Protein 3DDT (pdb70)

Nearest PDB structures (foldseek):
  3ddt-assembly2_C-2  TM=9.977E-01  e=2.261E-08  Homo sapiens
  3ddt-ass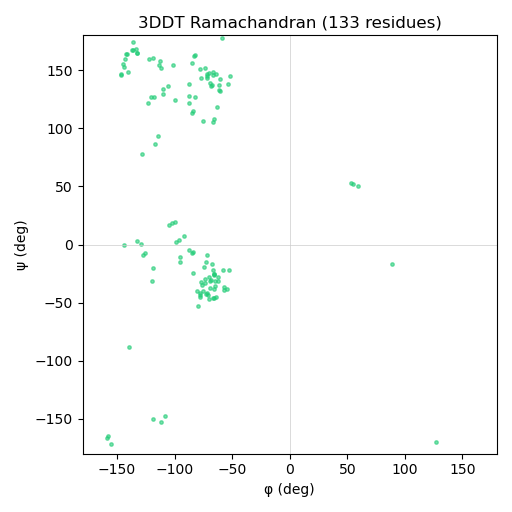embly1_B  TM=9.339E-01  e=7.713E-09  Homo sapiens
  3q1d-assembly1_A-2  TM=9.968E-01  e=1.670E-06  Homo sapiens
  2dja-assembly1_A  TM=8.197E-01  e=2.222E-03  Homo sapiens
  2yvr-assembly1_B  TM=8.752E-01  e=2.336E-02  Homo sapiens

B-factor: mean 35.01, std 11.66, range [15.59, 74.62]

Solvent-accessible surface area: 9357 Å² total; per-residue (Å²): 51,73,122,87,95,39,90,58,9,200,131,38,139,100,14,34,27,16,0,74,0,80,89,62,126,60,78,9,0,0,16,9,42,12,70,28,154,9,134,108,16,78,19,31,56,83,139,139,137,100,177,67,110,84,90,75,9,180,129,45,143,60,18,56,28,13,0,62,0,74,86,64,106,60,82,9,0,0,18,4,42,23,65,14,136,11,93,60,17,114,19,32,61,88,208,141,114,78,79,91,11,157,122,45,140,142,55,110,36,57,18,64,0,69,90,62,112,58,78,10,0,39,64,3,60,79,139,23,67,12,128,107,18,118,44,29,90,88,196

Secondary structure (DSSP, 8-state):
--TTTSPBPSSSTTSB--EEETTTTEEE-HHHHHHSTTTTS-EEE---/--S----B-SSSTTSB--EEETTTTEEE-HHHHHTSTTTTS-EEE--/--S-B-SS-TTSB--EEETTTTEEE-HHHHHTSTTTTS-EEE--

Radius of gyration: 16.72 Å; Cα contacts (8 Å, |Δi|>4): 250; chains: 3; bounding box: 46×29×51 Å

Structure (mmCIF, N/CA/C/O backbone):
data_3DDT
#
_entry.id   3DDT
#
_cell.leng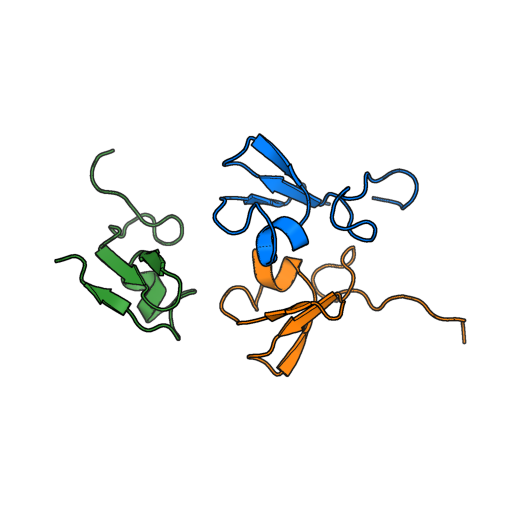th_a   76.220
_cell.length_b   76.220
_cell.length_c   146.930
_cell.angle_alpha   90.00
_cell.angle_beta   90.00
_cell.angle_gamma   120.00
#
_symmetry.space_group_name_H-M   'P 65 2 2'
#
loop_
_entity.id
_entity.type
_entity.pdbx_description
1 polymer 'E3 ubiquitin-protein ligase TRIM63'
2 non-polymer 'ZINC ION'
3 water water
#
loop_
_atom_site.group_PDB
_atom_site.id
_atom_site.type_symbol
_atom_site.label_atom_id
_atom_site.label_alt_id
_atom_site.label_comp_id
_atom_site.label_asym_id
_atom_site.label_entity_id
_atom_site.label_seq_id
_atom_site.pdbx_PDB_ins_code
_atom_site.Cartn_x
_atom_site.Cartn_y
_atom_site.Cartn_z
_atom_site.occupancy
_atom_site.B_iso_or_equiv
_atom_site.auth_seq_id
_atom_site.auth_comp_id
_atom_site.auth_asym_id
_atom_site.auth_atom_id
_atom_site.pdbx_PDB_model_num
ATOM 1 N N . GLY A 1 1 ? -30.445 53.095 19.737 1.00 27.89 -2 GLY A N 1
ATOM 2 C CA . GLY A 1 1 ? -30.788 53.593 21.064 1.00 33.19 -2 GLY A CA 1
ATOM 3 C C . GLY A 1 1 ? -32.283 53.735 21.320 1.00 31.22 -2 GLY A C 1
ATOM 4 O O . GLY A 1 1 ? -33.097 53.446 20.456 1.00 29.67 -2 GLY A O 1
ATOM 5 N N . ALA A 1 2 ? -32.637 54.194 22.520 1.00 28.35 -1 ALA A N 1
ATOM 6 C CA . ALA A 1 2 ? -34.022 54.325 22.942 1.00 34.90 -1 ALA A CA 1
ATOM 7 C C . ALA A 1 2 ? -34.849 55.267 22.093 1.00 28.92 -1 ALA A C 1
ATOM 8 O O . ALA A 1 2 ? -34.378 56.341 21.672 1.00 26.94 -1 ALA A O 1
ATOM 10 N N . MET A 1 3 ? -36.108 54.887 21.873 1.00 26.78 0 MET A N 1
ATOM 11 C CA . MET A 1 3 ? -37.087 55.825 21.331 1.00 28.12 0 MET A CA 1
ATOM 12 C C . MET A 1 3 ? -37.084 57.089 22.174 1.00 35.53 0 MET A C 1
ATOM 13 O O . MET A 1 3 ? -36.918 57.016 23.400 1.00 37.57 0 MET A O 1
ATOM 18 N N . GLY A 1 4 ? -37.293 58.237 21.530 1.00 32.77 1 GLY A N 1
ATOM 19 C CA . GLY A 1 4 ? -37.282 59.518 22.222 1.00 38.67 1 GLY A CA 1
ATOM 20 C C . GLY A 1 4 ? -35.896 60.135 22.282 1.00 39.64 1 GLY A C 1
ATOM 21 O O . GLY A 1 4 ? -35.731 61.320 22.548 1.00 42.69 1 GLY A O 1
ATOM 22 N N . SER A 1 5 ? -34.887 59.315 22.040 1.00 28.54 2 SER A N 1
ATOM 23 C CA . SER A 1 5 ? -33.512 59.811 21.955 1.00 34.78 2 SER A CA 1
ATOM 24 C C . SER A 1 5 ? -32.877 59.539 20.571 1.00 31.91 2 SER A C 1
ATOM 25 O O . SER A 1 5 ? -32.047 60.316 20.110 1.00 36.99 2 SER A O 1
ATOM 28 N N . HIS A 1 6 ? -33.282 58.448 19.922 1.00 26.94 3 HIS A N 1
ATOM 29 C CA . HIS A 1 6 ? -32.709 58.034 18.617 1.00 25.07 3 HIS A CA 1
ATOM 30 C C . HIS A 1 6 ? -33.461 58.713 17.487 1.00 24.16 3 HIS A C 1
ATOM 31 O O . HIS A 1 6 ? -34.672 58.569 17.379 1.00 25.03 3 HIS A O 1
ATOM 38 N N . PRO A 1 7 ? -32.746 59.483 16.635 1.00 24.21 4 PRO A N 1
ATOM 39 C CA . PRO A 1 7 ? -33.360 60.235 15.542 1.00 25.25 4 PRO A CA 1
ATOM 40 C C . PRO A 1 7 ? -34.058 59.290 14.545 1.00 28.04 4 PRO A C 1
ATOM 41 O O . PRO A 1 7 ? -33.483 58.268 14.213 1.00 23.76 4 PRO A O 1
ATOM 45 N N . MET A 1 8 ? -35.257 59.624 14.076 1.00 26.09 5 MET A N 1
ATOM 46 C CA . MET A 1 8 ? -35.980 58.750 13.151 1.00 27.58 5 MET A CA 1
ATOM 47 C C . MET A 1 8 ? -35.842 59.275 11.737 1.00 30.63 5 MET A C 1
ATOM 48 O O . MET A 1 8 ? -35.628 60.474 11.535 1.00 26.01 5 MET A O 1
ATOM 53 N N . CYS A 1 9 ? -35.960 58.393 10.748 1.00 25.93 6 CYS A N 1
ATOM 54 C CA . CYS A 1 9 ? -35.854 58.833 9.367 1.00 24.33 6 CYS A CA 1
ATOM 55 C C . CYS A 1 9 ? -37.045 59.727 8.991 1.00 31.38 6 CYS A C 1
ATOM 56 O O . CYS A 1 9 ? -38.171 59.429 9.326 1.00 30.14 6 CYS A O 1
ATOM 59 N N . LYS A 1 10 ? -36.774 60.811 8.280 1.00 28.93 7 LYS A N 1
ATOM 60 C CA . LYS A 1 10 ? -37.827 61.711 7.794 1.00 35.08 7 LYS A CA 1
ATOM 61 C C . LYS A 1 10 ? -38.735 61.005 6.786 1.00 39.36 7 LYS A C 1
ATOM 62 O O . LYS A 1 10 ? -39.943 61.245 6.742 1.00 35.34 7 LYS A O 1
ATOM 68 N N . GLU A 1 11 ? -38.141 60.134 5.975 1.00 35.64 8 GLU A N 1
ATOM 69 C CA . GLU A 1 11 ? -38.884 59.385 4.974 1.00 34.79 8 GLU A CA 1
ATOM 70 C C . GLU A 1 11 ? -39.587 58.177 5.589 1.00 40.18 8 GLU A C 1
ATOM 71 O O . GLU A 1 11 ? -40.720 57.866 5.216 1.00 42.10 8 GLU A O 1
ATOM 77 N N . HIS A 1 12 ? -38.913 57.492 6.519 1.00 30.90 9 HIS A N 1
ATOM 78 C CA . HIS A 1 12 ? -39.481 56.316 7.175 1.00 32.44 9 HIS A CA 1
ATOM 79 C C . HIS A 1 12 ? -39.620 56.594 8.658 1.00 32.81 9 HIS A C 1
ATOM 80 O O . HIS A 1 12 ? -38.726 56.278 9.453 1.00 27.88 9 HIS A O 1
ATOM 87 N N . GLU A 1 13 ? -40.751 57.193 9.020 1.00 31.93 10 GLU A N 1
ATOM 88 C CA . GLU A 1 13 ? -40.965 57.691 10.373 1.00 31.89 10 GLU A CA 1
ATOM 89 C C . GLU A 1 13 ? -40.834 56.633 11.448 1.00 31.09 10 GLU A C 1
ATOM 90 O O . GLU A 1 13 ? -40.612 56.966 12.612 1.00 31.82 10 GLU A O 1
ATOM 96 N N . ASP A 1 14 ? -40.989 55.358 11.082 1.00 32.30 11 ASP A N 1
ATOM 97 C CA . ASP A 1 14 ? -40.886 54.293 12.078 1.00 28.32 11 ASP A CA 1
ATOM 98 C C . ASP A 1 14 ? -39.501 53.652 12.124 1.00 30.24 11 ASP A C 1
ATOM 99 O O . ASP A 1 14 ? -39.309 52.668 12.832 1.00 29.88 11 ASP A O 1
ATOM 104 N N . GLU A 1 15 ? -38.563 54.172 11.338 1.00 26.48 12 GLU A N 1
ATOM 105 C CA . GLU A 1 15 ? -37.223 53.601 11.272 1.00 29.24 12 GLU A CA 1
ATOM 106 C C . GLU A 1 15 ? -36.235 54.536 11.919 1.00 23.24 12 GLU A C 1
ATOM 107 O O . GLU A 1 15 ? -36.199 55.715 11.603 1.00 23.59 12 GLU A O 1
ATOM 113 N N . LYS A 1 16 ? -35.435 53.990 12.823 1.00 23.18 13 LYS A N 1
ATOM 114 C CA . LYS A 1 16 ? -34.337 54.739 13.411 1.00 22.80 13 LYS A CA 1
ATOM 115 C C . LYS A 1 16 ? -33.310 55.018 12.316 1.00 26.35 13 LYS A C 1
ATOM 116 O O . LYS A 1 16 ? -33.136 54.211 11.410 1.00 23.49 13 LYS A O 1
ATOM 122 N N . ILE A 1 17 ? -32.648 56.171 12.387 1.00 23.85 14 ILE A N 1
ATOM 123 C CA . ILE A 1 17 ? -31.476 56.411 11.563 1.00 21.17 14 ILE A CA 1
ATOM 124 C C . ILE A 1 17 ? -30.399 55.443 12.026 1.00 22.35 14 ILE A C 1
ATOM 125 O O . ILE A 1 17 ? -29.810 55.625 13.107 1.00 22.76 14 ILE A O 1
ATOM 130 N N . ASN A 1 18 ? -30.098 54.422 11.223 1.00 16.48 15 ASN A N 1
ATOM 131 C CA . ASN A 1 18 ? -29.245 53.332 11.699 1.00 18.73 15 ASN A CA 1
ATOM 132 C C . ASN A 1 18 ? -28.071 52.973 10.810 1.00 19.64 15 ASN A C 1
ATOM 133 O O . ASN A 1 18 ? -27.309 52.049 11.126 1.00 19.55 15 ASN A O 1
ATOM 138 N N . ILE A 1 19 ? -27.918 53.676 9.694 1.00 20.50 16 ILE A N 1
ATOM 139 C CA . ILE A 1 19 ? -26.750 53.439 8.857 1.00 17.40 16 ILE A CA 1
ATOM 140 C C . ILE A 1 19 ? -26.115 54.759 8.435 1.00 19.28 16 ILE A C 1
ATOM 141 O O . ILE A 1 19 ? -26.695 55.812 8.607 1.00 17.42 16 ILE A O 1
ATOM 146 N N . TYR A 1 20 ? -24.923 54.663 7.878 1.00 17.88 17 TYR A N 1
ATOM 147 C CA . TYR A 1 20 ? -24.233 55.832 7.348 1.00 18.62 17 TYR A CA 1
ATOM 148 C C . TYR A 1 20 ? -24.062 55.594 5.854 1.00 20.56 17 TYR A C 1
ATOM 149 O O . TYR A 1 20 ? -23.575 54.532 5.447 1.00 20.51 17 TYR A O 1
ATOM 158 N N . CYS A 1 21 ? -24.495 56.549 5.030 1.00 17.72 18 CYS A N 1
ATOM 159 C CA . CYS A 1 21 ? -24.175 56.448 3.611 1.00 16.97 18 CYS A CA 1
ATOM 160 C C . CYS A 1 21 ? -22.786 57.044 3.365 1.00 19.08 18 CYS A C 1
ATOM 161 O O . CYS A 1 21 ? -22.602 58.253 3.490 1.00 21.13 18 CYS A O 1
ATOM 164 N N . LEU A 1 22 ? -21.833 56.204 2.990 1.00 20.19 19 LEU A N 1
ATOM 165 C CA . LEU A 1 22 ? -20.465 56.644 2.718 1.00 23.48 19 LEU A CA 1
ATOM 166 C C . LEU A 1 22 ? -20.376 57.409 1.397 1.00 28.51 19 LEU A C 1
ATOM 167 O O . LEU A 1 22 ? -19.524 58.288 1.215 1.00 27.16 19 LEU A O 1
ATOM 172 N N . THR A 1 23 ? -21.258 57.064 0.478 1.00 27.54 20 THR A N 1
ATOM 173 C CA . THR A 1 23 ? -21.286 57.692 -0.850 1.00 24.11 20 THR A CA 1
ATOM 174 C C . THR A 1 23 ? -21.779 59.129 -0.728 1.00 30.03 20 THR A C 1
ATOM 175 O O . THR A 1 23 ? -21.216 60.050 -1.334 1.00 26.94 20 THR A O 1
ATOM 179 N N . CYS A 1 24 ? -22.825 59.321 0.063 1.00 24.09 21 CYS A N 1
ATOM 180 C CA . CYS A 1 24 ? -23.427 60.643 0.224 1.00 22.31 21 CYS A CA 1
ATOM 181 C C . CYS A 1 24 ? -22.908 61.397 1.432 1.00 28.27 21 CYS A C 1
ATOM 182 O O . CYS A 1 24 ? -23.133 62.610 1.537 1.00 27.06 21 CYS A O 1
ATOM 185 N N . GLU A 1 25 ? -22.237 60.682 2.330 1.00 21.70 22 GLU A N 1
ATOM 186 C CA . GLU A 1 25 ? -21.749 61.240 3.591 1.00 26.50 22 GLU A CA 1
ATOM 187 C C . GLU A 1 25 ? -22.897 61.797 4.420 1.00 24.88 22 GLU A C 1
ATOM 188 O O . GLU A 1 25 ? -22.856 62.936 4.926 1.00 21.69 22 GLU A O 1
ATOM 194 N N . VAL A 1 26 ? -23.932 60.982 4.585 1.00 21.68 23 VAL A N 1
ATOM 195 C CA . VAL A 1 26 ? -25.022 61.361 5.475 1.00 15.59 23 VAL A CA 1
ATOM 196 C C . VAL A 1 26 ? -25.469 60.137 6.240 1.00 19.85 23 VAL A C 1
ATOM 197 O O . VAL A 1 26 ? -25.405 59.024 5.733 1.00 18.14 23 VAL A O 1
ATOM 201 N N . PRO A 1 27 ? -25.927 60.343 7.474 1.00 19.79 24 PRO A N 1
ATOM 202 C CA . PRO A 1 27 ? -26.552 59.200 8.135 1.00 18.12 24 PRO A CA 1
ATOM 203 C C . PRO A 1 27 ? -27.948 59.064 7.552 1.00 20.98 24 PRO A C 1
ATOM 204 O O . PRO A 1 27 ? -28.549 60.067 7.096 1.00 18.25 24 PRO A O 1
ATOM 208 N N . THR A 1 28 ? -28.466 57.834 7.526 1.00 19.48 25 THR A N 1
ATOM 209 C CA . THR A 1 28 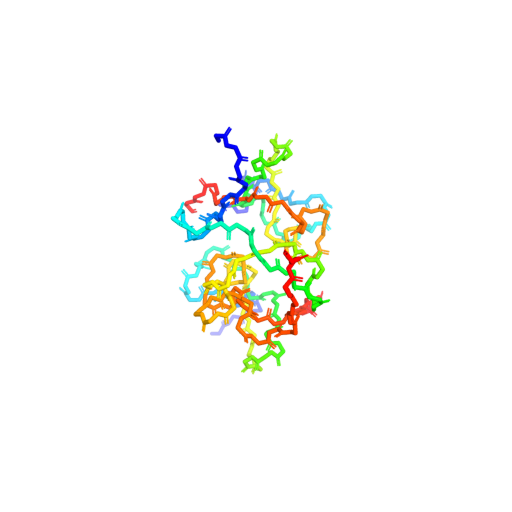? -29.749 57.610 6.885 1.00 17.87 25 THR A CA 1
ATOM 210 C C . THR A 1 28 ? -30.321 56.320 7.459 1.00 17.51 25 THR A C 1
ATOM 211 O O . THR A 1 28 ? -29.858 55.864 8.510 1.00 19.50 25 THR A O 1
ATOM 215 N N . CYS A 1 29 ? -31.357 55.768 6.842 1.00 17.81 26 CYS A N 1
ATOM 216 C CA . CYS A 1 29 ? -31.923 54.547 7.401 1.00 20.08 26 CYS A CA 1
ATOM 217 C C . CYS A 1 29 ? -31.857 53.350 6.438 1.00 20.52 26 CYS A C 1
ATOM 218 O O . CYS A 1 29 ? -31.696 53.502 5.221 1.00 18.61 26 CYS A O 1
ATOM 221 N N . SER A 1 30 ? -31.976 52.155 6.988 1.00 16.27 27 SER A N 1
ATOM 222 C CA . SER A 1 30 ? -31.793 50.953 6.191 1.00 18.86 27 SER A CA 1
ATOM 223 C C . SER A 1 30 ? -32.878 50.802 5.141 1.00 21.23 27 SER A C 1
ATOM 224 O O . SER A 1 30 ? -32.640 50.195 4.096 1.00 20.99 27 SER A O 1
ATOM 227 N N . MET A 1 31 ? -34.055 51.387 5.373 1.00 21.40 28 MET A N 1
ATOM 228 C CA . MET A 1 31 ? -35.117 51.322 4.367 1.00 24.87 28 MET A CA 1
ATOM 229 C C . MET A 1 31 ? -34.827 52.240 3.178 1.00 22.76 28 MET A C 1
ATOM 230 O O . MET A 1 31 ? -35.198 51.934 2.050 1.00 29.08 28 MET A O 1
ATOM 235 N N . CYS A 1 32 ? -34.172 53.367 3.447 1.00 25.84 29 CYS A N 1
ATOM 236 C CA . CYS A 1 32 ? -33.660 54.237 2.384 1.00 25.10 29 CYS A CA 1
ATOM 237 C C . CYS A 1 32 ? -32.611 53.530 1.526 1.00 23.64 29 CYS A C 1
ATOM 238 O O . CYS A 1 32 ? -32.508 53.801 0.329 1.00 25.08 29 CYS A O 1
ATOM 241 N N . LYS A 1 33 ? -31.853 52.618 2.123 1.00 20.67 30 LYS A N 1
ATOM 242 C CA . LYS A 1 33 ? -30.908 51.819 1.360 1.00 21.35 30 LYS A CA 1
ATOM 243 C C . LYS A 1 33 ? -31.593 50.688 0.591 1.00 27.88 30 LYS A C 1
ATOM 244 O O . LYS A 1 33 ? -31.265 50.413 -0.562 1.00 23.11 30 LYS A O 1
ATOM 250 N N . VAL A 1 34 ? -32.543 50.018 1.221 1.00 24.13 31 VAL A N 1
ATOM 251 C CA . VAL A 1 34 ? -33.190 48.906 0.527 1.00 25.32 31 VAL A CA 1
ATOM 252 C C . VAL A 1 34 ? -34.127 49.386 -0.576 1.00 24.57 31 VAL A C 1
ATOM 253 O O . VAL A 1 34 ? -34.128 48.829 -1.675 1.00 33.61 31 VAL A O 1
ATOM 257 N N . PHE A 1 35 ? -34.903 50.427 -0.319 1.00 24.74 32 PHE A N 1
ATOM 258 C CA . PHE A 1 35 ? -36.002 50.798 -1.202 1.00 28.61 32 PHE A CA 1
ATOM 259 C C . PHE A 1 35 ? -35.964 52.242 -1.672 1.00 33.01 32 PHE A C 1
ATOM 260 O O . PHE A 1 35 ? -36.798 52.648 -2.479 1.00 34.47 32 PHE A O 1
ATOM 268 N N . GLY A 1 36 ? -35.058 53.039 -1.130 1.00 26.83 33 GLY A N 1
ATOM 269 C CA . GLY A 1 36 ? -35.175 54.476 -1.286 1.00 26.28 33 GLY A CA 1
ATOM 270 C C . GLY A 1 36 ? -33.981 55.063 -2.021 1.00 26.07 33 GLY A C 1
ATOM 271 O O . GLY A 1 36 ? -33.340 54.382 -2.831 1.00 26.20 33 GLY A O 1
ATOM 272 N N . ILE A 1 37 ? -33.660 56.311 -1.704 1.00 30.12 34 ILE A N 1
ATOM 273 C CA . ILE A 1 37 ? -32.729 57.093 -2.518 1.00 24.72 34 ILE A CA 1
ATOM 274 C C . ILE A 1 37 ? -31.292 56.653 -2.374 1.00 28.29 34 ILE A C 1
ATOM 275 O O . ILE A 1 37 ? -30.452 57.028 -3.191 1.00 28.90 34 ILE A O 1
ATOM 280 N N . HIS A 1 38 ? -30.979 55.863 -1.345 1.00 20.48 35 HIS A N 1
ATOM 281 C CA . HIS A 1 38 ? -29.608 55.380 -1.214 1.00 19.97 35 HIS A CA 1
ATOM 282 C C . HIS A 1 38 ? -29.410 53.958 -1.725 1.00 17.94 35 HIS A C 1
ATOM 283 O O . HIS A 1 38 ? -28.415 53.323 -1.372 1.00 18.95 35 HIS A O 1
ATOM 290 N N . LYS A 1 39 ? -30.327 53.483 -2.565 1.00 21.47 36 LYS A N 1
ATOM 291 C CA . LYS A 1 39 ? -30.265 52.082 -3.029 1.00 21.59 36 LYS A CA 1
ATOM 292 C C . LYS A 1 39 ? -28.946 51.719 -3.713 1.00 26.22 36 LYS A C 1
ATOM 293 O O . LYS A 1 39 ? -28.437 50.615 -3.534 1.00 26.94 36 LYS A O 1
ATOM 299 N N . ALA A 1 40 ? -28.374 52.661 -4.461 1.00 26.26 37 ALA A N 1
ATOM 300 C CA . ALA A 1 40 ? -27.126 52.421 -5.193 1.00 26.07 37 ALA A CA 1
ATOM 301 C C . ALA A 1 40 ? -25.874 52.698 -4.372 1.00 27.46 37 ALA A C 1
ATOM 302 O O . ALA A 1 40 ? -24.747 52.465 -4.841 1.00 24.34 37 ALA A O 1
ATOM 304 N N . CYS A 1 41 ? -26.051 53.201 -3.143 1.00 23.30 38 CYS A N 1
ATOM 305 C CA . CYS A 1 41 ? -24.919 53.683 -2.345 1.00 21.47 38 CYS A CA 1
ATOM 306 C C . CYS A 1 41 ? -24.154 52.650 -1.520 1.00 22.45 38 CYS A C 1
ATOM 307 O O . CYS A 1 41 ? -24.678 51.589 -1.171 1.00 24.87 38 CYS A O 1
ATOM 310 N N . GLU A 1 42 ? -22.902 52.974 -1.215 1.00 23.12 39 GLU A N 1
ATOM 311 C CA . GLU A 1 42 ? -22.135 52.203 -0.269 1.00 27.75 39 GLU A CA 1
ATOM 312 C C . G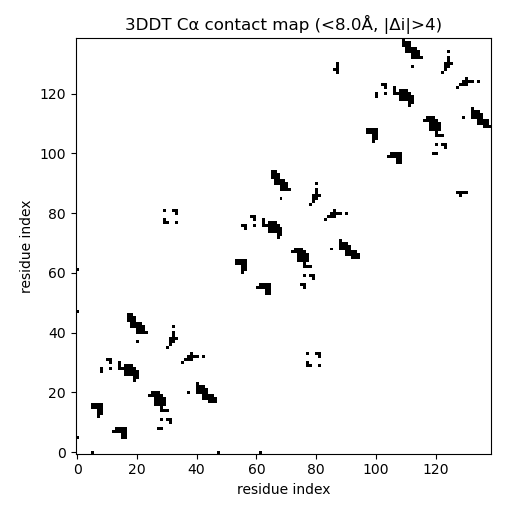LU A 1 42 ? -22.531 52.698 1.121 1.00 29.14 39 GLU A C 1
ATOM 313 O O . GLU A 1 42 ? -22.507 53.909 1.389 1.00 24.98 39 GLU A O 1
ATOM 319 N N . VAL A 1 43 ? -22.926 51.783 2.000 1.00 25.05 40 VAL A N 1
ATOM 320 C CA . VAL A 1 43 ? -23.384 52.195 3.338 1.00 21.09 40 VAL A CA 1
ATOM 321 C C . VAL A 1 43 ? -22.715 51.313 4.391 1.00 26.35 40 VAL A C 1
ATOM 322 O O . VAL A 1 43 ? -22.154 50.259 4.066 1.00 28.78 40 VAL A O 1
ATOM 326 N N . ALA A 1 44 ? -22.774 51.744 5.646 1.00 23.66 41 ALA A N 1
ATOM 327 C CA . ALA A 1 44 ? -22.198 50.999 6.752 1.00 24.36 41 ALA A CA 1
ATOM 328 C C . ALA A 1 44 ? -23.119 51.178 7.946 1.00 25.07 41 ALA A C 1
ATOM 329 O O . ALA A 1 44 ? -23.821 52.178 8.044 1.00 23.27 41 ALA A O 1
ATOM 331 N N . PRO A 1 45 ? -23.142 50.202 8.867 1.00 27.96 42 PRO A N 1
ATOM 332 C CA . PRO A 1 45 ? -23.945 50.358 10.094 1.00 24.83 42 PRO A CA 1
ATOM 333 C C . PRO A 1 45 ? -23.367 51.473 10.958 1.00 26.32 42 PRO A C 1
ATOM 334 O O . PRO A 1 45 ? -22.155 51.676 10.925 1.00 27.29 42 PRO A O 1
ATOM 338 N N . LEU A 1 46 ? -24.198 52.186 11.716 1.00 24.53 43 LEU A N 1
ATOM 339 C CA . LEU A 1 46 ? -23.682 53.183 12.665 1.00 25.24 43 LEU A CA 1
ATOM 340 C C . LEU A 1 46 ? -23.114 52.439 13.857 1.00 37.08 43 LEU A C 1
ATOM 341 O O . LEU A 1 46 ? -22.092 52.832 14.437 1.00 37.40 43 LEU A O 1
ATOM 346 N N . GLN A 1 47 ? -23.852 51.392 14.219 1.00 38.41 44 GLN A N 1
ATOM 347 C CA . GLN A 1 47 ? -23.469 50.342 15.170 1.00 49.88 44 GLN A CA 1
ATOM 348 C C . GLN A 1 47 ? -24.533 50.197 16.247 1.00 50.64 44 GLN A C 1
ATOM 349 O O . GLN A 1 47 ? -25.629 50.739 16.118 1.00 52.37 44 GLN A O 1
ATOM 355 N N . SER A 1 48 ? -24.222 49.425 17.283 1.00 59.29 45 SER A N 1
ATOM 356 C CA . SER A 1 48 ? -25.006 49.454 18.510 1.00 52.42 45 SER A CA 1
ATOM 357 C C . SER A 1 48 ? -26.496 49.197 18.266 1.00 57.74 45 SER A C 1
ATOM 358 O O . SER A 1 48 ? -27.369 49.820 18.883 1.00 55.21 45 SER A O 1
ATOM 361 N N . GLY B 1 1 ? -50.077 38.141 29.090 1.00 54.49 -2 GLY B N 1
ATOM 362 C CA . GLY B 1 1 ? -50.421 38.691 27.791 1.00 50.99 -2 GLY B CA 1
ATOM 363 C C . GLY B 1 1 ? -50.288 40.204 27.772 1.00 53.44 -2 GLY B C 1
ATOM 364 O O . GLY B 1 1 ? -50.397 40.863 28.811 1.00 44.45 -2 GLY B O 1
ATOM 365 N N . ALA B 1 2 ? -50.038 40.762 26.591 1.00 48.12 -1 ALA B N 1
ATOM 366 C CA . ALA B 1 2 ? -49.983 42.207 26.467 1.00 41.35 -1 ALA B CA 1
ATOM 367 C C . ALA B 1 2 ? -50.609 42.667 25.170 1.00 42.80 -1 ALA B C 1
ATOM 368 O O . ALA B 1 2 ? -50.835 41.867 24.259 1.00 41.40 -1 ALA B O 1
ATOM 370 N N . MET B 1 3 ? -50.909 43.958 25.102 1.00 32.71 0 MET B N 1
ATOM 371 C CA . MET B 1 3 ? -51.339 44.582 23.858 1.00 36.90 0 MET B CA 1
ATOM 372 C C . MET B 1 3 ? -50.236 44.398 22.803 1.00 33.90 0 MET B C 1
ATOM 373 O O . MET B 1 3 ? -49.173 43.839 23.102 1.00 34.44 0 MET B O 1
ATOM 378 N N . GLY B 1 4 ? -50.479 44.873 21.588 1.00 33.57 1 GLY B N 1
ATOM 379 C CA . GLY B 1 4 ? -49.535 44.675 20.501 1.00 38.80 1 GLY B CA 1
ATOM 380 C C . GLY B 1 4 ? -48.177 45.344 20.675 1.00 44.28 1 GLY B C 1
ATOM 381 O O . GLY B 1 4 ? -48.063 46.415 21.294 1.00 38.11 1 GLY B O 1
ATOM 382 N N . SER B 1 5 ? -47.147 44.683 20.145 1.00 35.03 2 SER B N 1
ATOM 383 C CA . SER B 1 5 ? -45.854 45.298 19.927 1.00 32.59 2 SER B CA 1
ATOM 384 C C . SER B 1 5 ? -45.386 44.858 18.533 1.00 38.26 2 SER B C 1
ATOM 385 O O . SER B 1 5 ? -46.057 44.058 17.862 1.00 35.80 2 SER B O 1
ATOM 388 N N . HIS B 1 6 ? -44.270 45.400 18.074 1.00 30.54 3 HIS B N 1
ATOM 389 C CA . HIS B 1 6 ? -43.808 45.077 16.735 1.00 25.90 3 HIS B CA 1
ATOM 390 C C . HIS B 1 6 ? -42.738 44.024 16.876 1.00 24.04 3 HIS B C 1
ATOM 391 O O . HIS B 1 6 ? -41.764 44.231 17.590 1.00 25.48 3 HIS B O 1
ATOM 398 N N . PRO B 1 7 ? -42.903 42.874 16.204 1.00 24.23 4 PRO B N 1
ATOM 399 C CA . PRO B 1 7 ? -41.862 41.839 16.202 1.00 20.89 4 PRO B CA 1
ATOM 400 C C . PRO B 1 7 ? -40.483 42.377 15.767 1.00 24.89 4 PRO B C 1
ATOM 401 O O . PRO B 1 7 ? -40.394 43.152 14.836 1.00 23.89 4 PRO B O 1
ATOM 405 N N . MET B 1 8 ? -39.428 41.950 16.453 1.00 21.20 5 MET B N 1
ATOM 406 C CA . MET B 1 8 ? -38.079 42.415 16.185 1.00 26.01 5 MET B CA 1
ATOM 407 C C . MET B 1 8 ? -37.238 41.277 15.655 1.00 29.92 5 MET B C 1
ATOM 408 O O . MET B 1 8 ? -37.516 40.096 15.928 1.00 26.78 5 MET B O 1
ATOM 413 N N . CYS B 1 9 ? -36.197 41.622 14.892 1.00 24.97 6 CYS B N 1
ATOM 414 C CA . CYS B 1 9 ? -35.328 40.620 14.301 1.00 23.89 6 CYS B CA 1
ATOM 415 C C . CYS B 1 9 ? -34.500 39.876 15.371 1.00 31.19 6 CYS B C 1
ATOM 416 O O . CYS B 1 9 ? -33.967 40.481 16.308 1.00 31.97 6 CYS B O 1
ATOM 419 N N . LYS B 1 10 ? -34.400 38.561 15.234 1.00 34.13 7 LYS B N 1
ATOM 420 C CA . LYS B 1 10 ? -33.564 37.802 16.154 1.00 38.33 7 LYS B CA 1
ATOM 421 C C . LYS B 1 10 ? -32.105 38.215 15.999 1.00 43.45 7 LYS B C 1
ATOM 422 O O . LYS B 1 10 ? -31.414 38.437 16.999 1.00 42.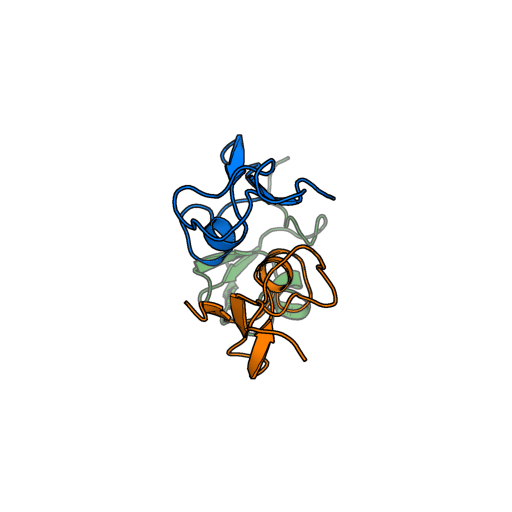80 7 LYS B O 1
ATOM 428 N N . GLU B 1 11 ? -31.648 38.337 14.748 1.00 36.30 8 GLU B N 1
ATOM 429 C CA . GLU B 1 11 ? -30.255 38.721 14.475 1.00 36.90 8 GLU B CA 1
ATOM 430 C C . GLU B 1 11 ? -29.998 40.178 14.797 1.00 37.71 8 GLU B C 1
ATOM 431 O O . GLU B 1 11 ? -28.962 40.524 15.355 1.00 42.03 8 GLU B O 1
ATOM 437 N N . HIS B 1 12 ? -30.935 41.046 14.438 1.00 30.07 9 HIS B N 1
ATOM 438 C CA . HIS B 1 12 ? -30.757 42.462 14.690 1.00 29.70 9 HIS B CA 1
ATOM 439 C C . HIS B 1 12 ? -31.783 42.940 15.686 1.00 29.48 9 HIS B C 1
ATOM 440 O O . HIS B 1 12 ? -32.864 43.347 15.292 1.00 27.75 9 HIS B O 1
ATOM 447 N N . GLU B 1 13 ? -31.426 42.948 16.966 1.00 36.20 10 GLU B N 1
ATOM 448 C CA . GLU B 1 13 ? -32.422 43.147 18.025 1.00 37.11 10 GLU B CA 1
ATOM 449 C C . GLU B 1 13 ? -33.073 44.512 18.045 1.00 38.09 10 GLU B C 1
ATOM 450 O O . GLU B 1 13 ? -34.190 44.662 18.550 1.00 36.08 10 GLU B O 1
ATOM 456 N N . ASP B 1 14 ? -32.394 45.520 17.517 1.00 31.31 11 ASP B N 1
ATOM 457 C CA . ASP B 1 14 ? -32.988 46.836 17.539 1.00 32.46 11 ASP B CA 1
ATOM 458 C C . ASP B 1 14 ? -33.776 47.097 16.276 1.00 28.60 11 ASP B C 1
ATOM 459 O O . ASP B 1 14 ? -34.235 48.211 16.076 1.00 30.02 11 ASP B O 1
ATOM 464 N N . GLU B 1 15 ? -33.943 46.080 15.431 1.00 27.57 12 GLU B N 1
ATOM 465 C CA . GLU B 1 15 ? -34.659 46.280 14.171 1.00 26.36 12 GLU B CA 1
ATOM 466 C C . GLU B 1 15 ? -36.004 45.604 14.133 1.00 21.32 12 GLU B C 1
ATOM 467 O O . GLU B 1 15 ? -36.116 44.430 14.468 1.00 23.52 12 GLU B O 1
ATOM 473 N N . LYS B 1 16 ? -36.997 46.346 13.664 1.00 22.12 13 LYS B N 1
ATOM 474 C CA . LYS B 1 16 ? -38.341 45.808 13.488 1.00 24.24 13 LYS B CA 1
ATOM 475 C C . LYS B 1 16 ? -38.344 44.847 12.301 1.00 26.24 13 LYS B C 1
ATOM 476 O O . LYS B 1 16 ? -37.66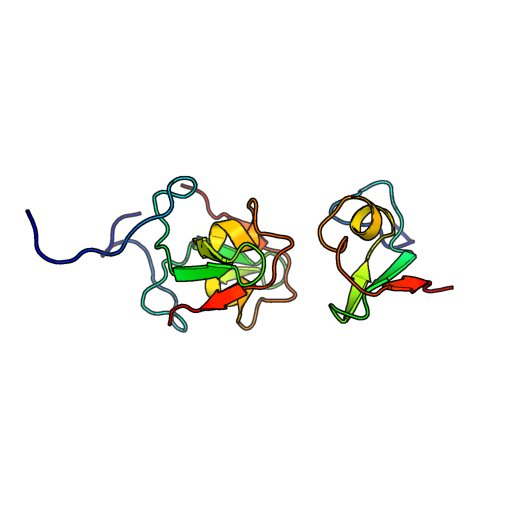1 45.081 11.300 1.00 21.16 13 LYS B O 1
ATOM 482 N N . ILE B 1 17 ? -39.114 43.777 12.414 1.00 21.16 14 ILE B N 1
ATOM 483 C CA . ILE B 1 17 ? -39.430 42.973 11.236 1.00 22.26 14 ILE B CA 1
ATOM 484 C C . ILE B 1 17 ? -40.283 43.822 10.310 1.00 22.46 14 ILE B C 1
ATOM 485 O O . ILE B 1 17 ? -41.455 44.074 10.581 1.00 23.41 14 ILE B O 1
ATOM 490 N N . ASN B 1 18 ? -39.701 44.315 9.219 1.00 18.92 15 ASN B N 1
ATOM 491 C CA . ASN B 1 18 ? -40.395 45.329 8.418 1.00 20.11 15 ASN B CA 1
ATOM 492 C C . ASN B 1 18 ? -40.386 45.049 6.924 1.00 21.20 15 ASN B C 1
ATOM 493 O O . ASN B 1 18 ? -40.863 45.864 6.130 1.00 23.37 15 ASN B O 1
ATOM 498 N N . ILE B 1 19 ? -39.827 43.912 6.542 1.00 21.63 16 ILE B N 1
ATOM 499 C CA . ILE B 1 19 ? -39.846 43.541 5.138 1.00 21.80 16 ILE B CA 1
ATOM 500 C C . ILE B 1 19 ? -40.212 42.066 4.977 1.00 25.02 16 ILE B C 1
ATOM 501 O O . ILE B 1 19 ? -40.206 41.301 5.933 1.00 20.89 16 ILE B O 1
ATOM 506 N N . TYR B 1 20 ? -40.518 41.687 3.747 1.00 25.51 17 TYR B N 1
ATOM 507 C CA . TYR B 1 20 ? -40.834 40.290 3.443 1.00 26.78 17 TYR B CA 1
ATOM 508 C C . TYR B 1 20 ? -39.871 39.828 2.372 1.00 28.99 17 TYR B C 1
ATOM 509 O O . TYR B 1 20 ? -39.795 40.476 1.329 1.00 29.05 17 TYR B O 1
ATOM 518 N N . CYS B 1 21 ? -39.087 38.780 2.640 1.00 31.97 18 CYS B N 1
ATOM 519 C CA . CYS B 1 21 ? -38.222 38.203 1.617 1.00 36.91 18 CYS B CA 1
ATOM 520 C C . CYS B 1 21 ? -39.106 37.388 0.659 1.00 39.65 18 CYS B C 1
ATOM 521 O O . CYS B 1 21 ? -39.599 36.330 1.033 1.00 32.07 18 CYS B O 1
ATOM 524 N N . LEU B 1 22 ? -39.334 37.901 -0.548 1.00 39.76 19 LEU B N 1
ATOM 525 C CA . LEU B 1 22 ? -40.133 37.188 -1.549 1.00 40.56 19 LEU B CA 1
ATOM 526 C C . LEU B 1 22 ? -39.421 35.934 -2.010 1.00 45.25 19 LEU B C 1
ATOM 527 O O . LEU B 1 22 ? -40.033 34.983 -2.512 1.00 49.25 19 LEU B O 1
ATOM 532 N N . THR B 1 23 ? -38.114 35.930 -1.826 1.00 44.59 20 THR B N 1
ATOM 533 C CA . THR B 1 23 ? -37.288 34.825 -2.257 1.00 45.79 20 THR B CA 1
ATOM 534 C C . THR B 1 23 ? -37.343 33.665 -1.274 1.00 47.24 20 THR B C 1
ATOM 535 O O . THR B 1 23 ? -37.604 32.531 -1.666 1.00 49.38 20 THR B O 1
ATOM 539 N N . CYS B 1 24 ? -37.085 33.945 -0.001 1.00 42.32 21 CYS B N 1
ATOM 540 C CA . CYS B 1 24 ? -37.128 32.914 1.047 1.00 40.32 21 CYS B CA 1
ATOM 541 C C . CYS B 1 24 ? -38.553 32.708 1.576 1.00 39.04 21 CYS B C 1
ATOM 542 O O . CYS B 1 24 ? -38.811 31.786 2.347 1.00 45.04 21 CYS B O 1
ATOM 545 N N . GLU B 1 25 ? -39.473 33.561 1.132 1.00 38.28 22 GLU B N 1
ATOM 546 C CA . GLU B 1 25 ? -40.851 33.567 1.605 1.00 43.27 22 GLU B CA 1
ATOM 547 C C . GLU B 1 25 ? -40.949 33.647 3.132 1.00 40.16 22 GLU B C 1
ATOM 548 O O . GLU B 1 25 ? -41.611 32.828 3.768 1.00 40.91 22 GLU B O 1
ATOM 554 N N . VAL B 1 26 ? -40.285 34.633 3.728 1.00 34.20 23 VAL B N 1
ATOM 555 C CA . VAL B 1 26 ? -40.330 34.786 5.179 1.00 30.99 23 VAL B CA 1
ATOM 556 C C . VAL B 1 26 ? -40.257 36.272 5.524 1.00 34.72 23 VAL B C 1
ATOM 557 O O . VAL B 1 26 ? -39.618 37.031 4.801 1.00 31.52 23 VAL B O 1
ATOM 561 N N . PRO B 1 27 ? -40.931 36.689 6.603 1.00 31.56 24 PRO B N 1
ATOM 562 C CA . PRO B 1 27 ? -40.757 38.083 7.035 1.00 27.00 24 PRO B CA 1
ATOM 563 C C . PRO B 1 27 ? -39.369 38.222 7.627 1.00 23.07 24 PRO B C 1
ATOM 564 O O . PRO B 1 27 ? -38.865 37.270 8.234 1.00 27.58 24 PRO B O 1
ATOM 568 N N . THR B 1 28 ? -38.745 39.392 7.469 1.00 25.22 25 THR B N 1
ATOM 569 C CA . THR B 1 28 ? -37.405 39.591 7.997 1.00 20.02 25 THR B CA 1
ATOM 570 C C . THR B 1 28 ? -37.179 41.110 8.236 1.00 18.10 25 THR B C 1
ATOM 571 O O . THR B 1 28 ? -38.143 41.894 8.181 1.00 21.19 25 THR B O 1
ATOM 575 N N . CYS B 1 29 ? -35.958 41.517 8.550 1.00 20.91 26 CYS B N 1
ATOM 576 C CA . CYS B 1 29 ? -35.734 42.948 8.777 1.00 23.69 26 CYS B CA 1
ATOM 577 C C . CYS B 1 29 ? -34.845 43.562 7.701 1.00 23.26 26 CYS B C 1
ATOM 578 O O . CYS B 1 29 ? -34.078 42.864 7.050 1.00 22.58 26 CYS B O 1
ATOM 581 N N . SER B 1 30 ? -34.933 44.879 7.533 1.00 19.63 27 SER B N 1
ATOM 582 C CA . SER B 1 30 ? -34.187 45.549 6.473 1.00 22.23 27 SER B CA 1
ATOM 583 C C . SER B 1 30 ? -32.677 45.409 6.625 1.00 22.91 27 SER B C 1
ATOM 584 O O . SER B 1 30 ? -31.969 45.426 5.625 1.00 26.31 27 SER B O 1
ATOM 587 N N . MET B 1 31 ? -32.176 45.260 7.856 1.00 21.47 28 MET B N 1
ATOM 588 C CA . MET B 1 31 ? -30.744 45.059 8.089 1.00 21.17 28 MET B CA 1
ATOM 589 C C . MET B 1 31 ? -30.292 43.672 7.619 1.00 25.29 28 MET B C 1
ATOM 590 O O . MET B 1 31 ? -29.132 43.493 7.242 1.00 27.07 28 MET B O 1
ATOM 595 N N . CYS B 1 32 ? -31.200 42.695 7.631 1.00 27.42 29 CYS B N 1
ATOM 596 C CA . CYS B 1 32 ? -30.874 41.376 7.079 1.00 28.72 29 CYS B CA 1
ATOM 597 C C . CYS B 1 32 ? -30.703 41.459 5.559 1.00 26.19 29 CYS B C 1
ATOM 598 O O . CYS B 1 32 ? -29.933 40.695 4.984 1.00 33.12 29 CYS B O 1
ATOM 601 N N . LYS B 1 33 ? -31.422 42.376 4.919 1.00 23.24 30 LYS B N 1
ATOM 602 C CA . LYS B 1 33 ? -31.279 42.625 3.496 1.00 23.09 30 LYS B CA 1
ATOM 603 C C . LYS B 1 33 ? -30.024 43.462 3.226 1.00 31.77 30 LYS B C 1
ATOM 604 O O . LYS B 1 33 ? -29.240 43.158 2.324 1.00 28.99 30 LYS B O 1
ATOM 610 N N . VAL B 1 34 ? -29.801 44.520 3.999 1.00 25.68 31 VAL B N 1
ATOM 611 C CA . VAL B 1 34 ? -28.626 45.352 3.730 1.00 26.69 31 VAL B CA 1
ATOM 612 C C . VAL B 1 34 ? -27.299 44.656 3.958 1.00 28.17 31 VAL B C 1
ATOM 613 O O . VAL B 1 34 ? -26.377 44.748 3.114 1.00 28.94 31 VAL B O 1
ATOM 617 N N . PHE B 1 35 ? -27.179 43.963 5.084 1.00 23.78 32 PHE B N 1
ATOM 618 C CA . PHE B 1 35 ? -25.915 43.417 5.504 1.00 22.81 32 PHE B CA 1
ATOM 619 C C . PHE B 1 35 ? -25.943 41.931 5.819 1.00 33.07 32 PHE B C 1
ATOM 620 O O . PHE B 1 35 ? -24.884 41.349 6.079 1.00 36.23 32 PHE B O 1
ATOM 628 N N . GLY B 1 36 ? -27.129 41.333 5.853 1.00 31.04 33 GLY B N 1
ATOM 629 C CA . GLY B 1 36 ? -27.267 39.997 6.430 1.00 34.59 33 GLY B CA 1
ATOM 630 C C . GLY B 1 36 ? -27.595 38.888 5.440 1.00 40.98 33 GLY B C 1
ATOM 631 O O . GLY B 1 36 ? -27.271 38.978 4.255 1.00 32.84 33 GLY B O 1
ATOM 632 N N . ILE B 1 37 ? -28.263 37.841 5.922 1.00 39.78 34 ILE B N 1
ATOM 633 C CA . ILE B 1 37 ? -28.439 36.626 5.133 1.00 38.08 34 ILE B CA 1
ATOM 634 C C . ILE B 1 37 ? -29.406 36.785 3.972 1.00 40.27 34 ILE B C 1
ATOM 635 O O . ILE B 1 37 ? -29.529 35.893 3.138 1.00 41.82 34 ILE B O 1
ATOM 640 N N . HIS B 1 38 ? -30.116 37.899 3.899 1.00 29.07 35 HIS B N 1
ATOM 641 C CA . HIS B 1 38 ? -30.976 38.077 2.751 1.00 28.43 35 HIS B CA 1
ATOM 642 C C . HIS B 1 38 ? -30.408 39.086 1.755 1.00 24.41 35 HIS B C 1
ATOM 643 O O . HIS B 1 38 ? -31.141 39.614 0.924 1.00 29.57 35 HIS B O 1
ATOM 650 N N . LYS B 1 39 ? -29.119 39.378 1.871 1.00 32.50 36 LYS B N 1
ATOM 651 C CA . LYS B 1 39 ? -28.539 40.431 1.024 1.00 37.09 36 LYS B CA 1
ATOM 652 C C . LYS B 1 39 ? -28.816 40.148 -0.455 1.00 40.51 36 LYS B C 1
ATOM 653 O O . LYS B 1 39 ? -29.144 41.067 -1.240 1.00 39.37 36 LYS B O 1
ATOM 659 N N . ALA B 1 40 ? -28.751 38.863 -0.813 1.00 40.96 37 ALA B N 1
ATOM 660 C CA . ALA B 1 40 ? -28.974 38.421 -2.187 1.00 38.56 37 ALA B CA 1
ATOM 661 C C . ALA B 1 40 ? -30.430 38.426 -2.653 1.00 46.17 37 ALA B C 1
ATOM 662 O O . ALA B 1 40 ? -30.690 38.444 -3.861 1.00 45.94 37 ALA B O 1
ATOM 664 N N . CYS B 1 41 ? -31.379 38.435 -1.712 1.00 38.98 38 CYS B N 1
ATOM 665 C CA . CYS B 1 41 ? -32.787 38.201 -2.057 1.00 34.19 38 CYS B CA 1
ATOM 666 C C . CYS B 1 41 ? -33.587 39.394 -2.566 1.00 38.95 38 CYS B C 1
ATOM 667 O O . CYS B 1 41 ? -33.191 40.553 -2.409 1.00 43.89 38 CYS B O 1
ATOM 670 N N . GLU B 1 42 ? -34.715 39.097 -3.207 1.00 35.13 39 GLU B N 1
ATOM 671 C CA . GLU B 1 42 ? -35.679 40.120 -3.572 1.00 34.99 39 GLU B CA 1
ATOM 672 C C . GLU B 1 42 ? -36.593 40.279 -2.362 1.00 42.98 39 GLU B C 1
ATOM 673 O O . GLU B 1 42 ? -36.974 39.266 -1.770 1.00 33.74 39 GLU B O 1
ATOM 679 N N . VAL B 1 43 ? -36.946 41.525 -2.013 1.00 32.92 40 VAL B N 1
ATOM 680 C CA . VAL B 1 43 ? -37.715 41.822 -0.795 1.00 30.70 40 VAL B CA 1
ATOM 681 C C . VAL B 1 43 ? -38.702 42.936 -1.082 1.00 32.26 40 VAL B C 1
ATOM 682 O O . VAL B 1 43 ? -38.573 43.619 -2.087 1.00 36.80 40 VAL B O 1
ATOM 686 N N . ALA B 1 44 ? -39.696 43.109 -0.212 1.00 27.96 41 ALA B N 1
ATOM 687 C CA . ALA B 1 44 ? -40.688 44.179 -0.321 1.00 32.75 41 ALA B CA 1
ATOM 688 C C . ALA B 1 44 ? -41.023 44.659 1.064 1.00 28.18 41 ALA B C 1
ATOM 689 O O . ALA B 1 44 ? -40.840 43.931 2.020 1.00 28.46 41 ALA B O 1
ATOM 691 N N . PRO B 1 45 ? -41.561 45.869 1.175 1.00 34.64 42 PRO B N 1
ATOM 692 C CA . PRO B 1 45 ? -41.958 46.361 2.495 1.00 35.31 42 PRO B CA 1
ATOM 693 C C . PRO B 1 45 ? -43.208 45.633 2.983 1.00 38.18 42 PRO B C 1
ATOM 694 O O . PRO B 1 45 ? -44.068 45.312 2.177 1.00 33.76 42 PRO B O 1
ATOM 698 N N . LEU B 1 46 ? -43.322 45.373 4.275 1.00 32.12 43 LEU B N 1
ATOM 699 C CA . LEU B 1 46 ? -44.608 44.929 4.802 1.00 35.61 43 LEU B CA 1
ATOM 700 C C . LEU B 1 46 ? -45.555 46.117 4.711 1.00 45.24 43 LEU B C 1
ATOM 701 O O . LEU B 1 46 ? -46.743 45.969 4.416 1.00 47.56 43 LEU B O 1
ATOM 706 N N . GLN B 1 47 ? -44.982 47.293 4.969 1.00 44.98 44 GLN B N 1
ATOM 707 C CA . GLN B 1 47 ? -45.611 48.605 4.800 1.00 55.47 44 GLN B CA 1
ATOM 708 C C . GLN B 1 47 ? -46.799 48.845 5.724 1.00 55.54 44 GLN B C 1
ATOM 709 O O . GLN B 1 47 ? -46.951 49.943 6.269 1.00 58.95 44 GLN B O 1
ATOM 715 N N . GLY C 1 4 ? -6.669 52.197 -8.090 1.00 68.53 1 GLY C N 1
ATOM 716 C CA . GLY C 1 4 ? -5.450 52.183 -8.882 1.00 72.95 1 GLY C CA 1
ATOM 717 C C . GLY C 1 4 ? -5.679 52.480 -10.357 1.00 73.81 1 GLY C C 1
ATOM 718 O O . GLY C 1 4 ? -5.369 53.581 -10.834 1.00 74.62 1 GLY C O 1
ATOM 719 N N . SER C 1 5 ? -6.207 51.490 -11.080 1.00 72.90 2 SER C N 1
ATOM 720 C CA . SER C 1 5 ? -6.616 51.660 -12.478 1.00 67.91 2 SER C CA 1
ATOM 721 C C . SER C 1 5 ? -7.936 50.931 -12.782 1.00 63.46 2 SER C C 1
ATOM 722 O O . SER C 1 5 ? -9.018 51.528 -12.668 1.00 60.90 2 SER C O 1
ATOM 725 N N . HIS C 1 6 ? -7.843 49.654 -13.169 1.00 60.62 3 HIS C N 1
ATOM 726 C CA . HIS C 1 6 ? -9.030 48.838 -13.452 1.00 52.10 3 HIS C CA 1
ATOM 727 C C . HIS C 1 6 ? -9.882 48.732 -12.204 1.00 50.02 3 HIS C C 1
ATOM 728 O O . HIS C 1 6 ? -9.367 48.464 -11.118 1.00 53.74 3 HIS C O 1
ATOM 735 N N . PRO C 1 7 ? -11.195 48.962 -12.347 1.00 42.82 4 PRO C N 1
ATOM 736 C CA . PRO C 1 7 ? -12.133 48.890 -11.226 1.00 38.17 4 PRO C CA 1
ATOM 737 C C . PRO C 1 7 ? -12.177 47.486 -10.584 1.00 37.17 4 PRO C C 1
ATOM 738 O O . PRO C 1 7 ? -12.278 46.498 -11.308 1.00 35.79 4 PRO C O 1
ATOM 742 N N . MET C 1 8 ? -12.116 47.422 -9.254 1.00 37.04 5 MET C N 1
ATOM 743 C CA . MET C 1 8 ? -12.100 46.155 -8.531 1.00 39.94 5 MET C CA 1
ATOM 744 C C . MET C 1 8 ? -13.375 45.962 -7.734 1.00 38.91 5 MET C C 1
ATOM 745 O O . MET C 1 8 ? -13.998 46.924 -7.299 1.00 36.07 5 MET C O 1
ATOM 750 N N . CYS C 1 9 ? -13.762 44.711 -7.516 1.00 29.79 6 CYS C N 1
ATOM 751 C CA . CYS C 1 9 ? -14.970 44.454 -6.762 1.00 34.06 6 CYS C CA 1
ATOM 752 C C . CYS C 1 9 ? -14.827 44.821 -5.280 1.00 41.08 6 CYS C C 1
ATOM 753 O O . CYS C 1 9 ? -13.807 44.543 -4.675 1.00 39.14 6 CYS C O 1
ATOM 756 N N . LYS C 1 10 ? -15.860 45.419 -4.695 1.00 39.00 7 LYS C N 1
ATOM 757 C CA . LYS C 1 10 ? -15.834 45.733 -3.267 1.00 41.27 7 LYS C CA 1
ATOM 758 C C . LYS C 1 10 ? -15.820 44.464 -2.432 1.00 46.33 7 LYS C C 1
ATOM 759 O O . LYS C 1 10 ? -15.161 44.399 -1.388 1.00 45.81 7 LYS C O 1
ATOM 765 N N . GLU C 1 11 ? -16.570 43.466 -2.887 1.00 43.49 8 GLU C N 1
ATOM 766 C CA . GLU C 1 11 ? -16.686 42.207 -2.164 1.00 38.79 8 GLU C CA 1
ATOM 767 C C . GLU C 1 11 ? -15.537 41.260 -2.495 1.00 43.17 8 GLU C C 1
ATOM 768 O O . GLU C 1 11 ? -15.214 40.392 -1.696 1.00 49.97 8 GLU C O 1
ATOM 774 N N . HIS C 1 12 ? -14.925 41.428 -3.665 1.00 36.02 9 HIS C N 1
ATOM 775 C CA . HIS C 1 12 ? -13.839 40.562 -4.096 1.00 33.59 9 HIS C CA 1
ATOM 776 C C . HIS C 1 12 ? -12.636 41.375 -4.524 1.00 38.25 9 HIS C C 1
ATOM 777 O O . HIS C 1 12 ? -12.361 41.562 -5.711 1.00 37.28 9 HIS C O 1
ATOM 784 N N . GLU C 1 13 ? -11.903 41.851 -3.524 1.00 41.67 10 GLU C N 1
ATOM 785 C CA . GLU C 1 13 ? -10.835 42.809 -3.730 1.00 39.43 10 GLU C CA 1
ATOM 786 C C . GLU C 1 13 ? -9.798 42.429 -4.765 1.00 40.97 10 GLU C C 1
ATOM 787 O O . GLU C 1 13 ? -9.122 43.295 -5.305 1.00 47.84 10 GLU C O 1
ATOM 793 N N . ASP C 1 14 ? -9.670 41.143 -5.056 1.00 42.26 11 ASP C N 1
ATOM 794 C CA . ASP C 1 14 ? -8.687 40.696 -6.039 1.00 41.08 11 ASP C CA 1
ATOM 795 C C . ASP C 1 14 ? -9.282 40.452 -7.411 1.00 40.99 11 ASP C C 1
ATOM 796 O O . ASP C 1 14 ? -8.581 40.045 -8.338 1.00 42.85 11 ASP C O 1
ATOM 801 N N . GLU C 1 15 ? -10.582 40.708 -7.540 1.00 38.62 12 GLU C N 1
ATOM 802 C CA . GLU C 1 15 ? -11.271 40.515 -8.807 1.00 35.06 12 GLU C CA 1
ATOM 803 C C . GLU C 1 15 ? -11.577 41.840 -9.505 1.00 36.40 12 GLU C C 1
ATOM 804 O O . GLU C 1 15 ? -12.030 42.800 -8.882 1.00 32.24 12 GLU C O 1
ATOM 810 N N . LYS C 1 16 ? -11.346 41.867 -10.804 1.00 35.64 13 LYS C N 1
ATOM 811 C CA . LYS C 1 16 ? -11.699 43.022 -11.600 1.00 38.21 13 LYS C CA 1
ATOM 812 C C . LYS C 1 16 ? -13.193 43.007 -11.838 1.00 33.55 13 LYS C C 1
ATOM 813 O O . LYS C 1 16 ? -13.785 41.950 -12.055 1.00 28.64 13 LYS C O 1
ATOM 819 N N . ILE C 1 17 ? -13.803 44.185 -11.832 1.00 32.11 14 ILE C N 1
ATOM 820 C CA . ILE C 1 17 ? -15.155 44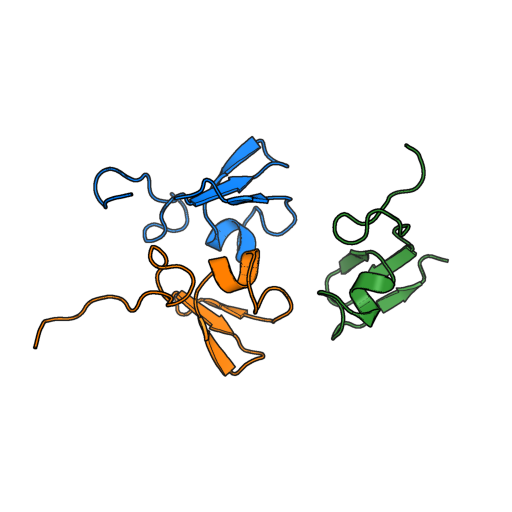.301 -12.314 1.00 27.18 14 ILE C CA 1
ATOM 821 C C . ILE C 1 17 ? -15.146 43.921 -13.796 1.00 26.25 14 ILE C C 1
ATOM 822 O O . ILE C 1 17 ? -14.476 44.549 -14.612 1.00 31.86 14 ILE C O 1
ATOM 827 N N . ASN C 1 18 ? -15.876 42.871 -14.139 1.00 24.70 15 ASN C N 1
ATOM 828 C CA . ASN C 1 18 ? -15.683 42.235 -15.434 1.00 28.69 15 ASN C CA 1
ATOM 829 C C . ASN C 1 18 ? -16.965 41.734 -16.047 1.00 26.86 15 ASN C C 1
ATOM 830 O O . ASN C 1 18 ? -16.960 41.183 -17.145 1.00 27.38 15 ASN C O 1
ATOM 835 N N . ILE C 1 19 ? -18.075 41.912 -15.350 1.00 25.60 16 ILE C N 1
ATOM 836 C CA . ILE C 1 19 ? -19.354 41.509 -15.911 1.00 20.45 16 ILE C CA 1
ATOM 837 C C . ILE C 1 19 ? -20.407 42.577 -15.639 1.00 24.76 16 ILE C C 1
ATOM 838 O O . ILE C 1 19 ? -20.204 43.486 -14.839 1.00 22.41 16 ILE C O 1
ATOM 843 N N . TYR C 1 20 ? -21.529 42.452 -16.317 1.00 22.43 17 TYR C N 1
ATOM 844 C CA . TYR C 1 20 ? -22.637 43.367 -16.082 1.00 25.20 17 TYR C CA 1
ATOM 845 C C . TYR C 1 20 ? -23.841 42.582 -15.630 1.00 28.84 17 TYR C C 1
ATOM 846 O O . TYR C 1 20 ? -24.238 41.596 -16.280 1.00 27.80 17 TYR C O 1
ATOM 855 N N . CYS C 1 21 ? -24.421 42.974 -14.496 1.00 25.33 18 CYS C N 1
ATOM 856 C CA . CYS C 1 21 ? -25.662 42.352 -14.081 1.00 27.28 18 CYS C CA 1
ATOM 857 C C . CYS C 1 21 ? -26.857 43.021 -14.750 1.00 34.88 18 CYS C C 1
ATOM 858 O O . CYS C 1 21 ? -27.153 44.179 -14.481 1.00 31.64 18 CYS C O 1
ATOM 861 N N . LEU C 1 22 ? -27.545 42.266 -15.593 1.00 35.00 19 LEU C N 1
ATOM 862 C CA . LEU C 1 22 ? -28.693 42.761 -16.338 1.00 36.72 19 LEU C CA 1
ATOM 863 C C . LEU C 1 22 ? -29.907 42.835 -15.425 1.00 39.92 19 LEU C C 1
ATOM 864 O O . LEU C 1 22 ? -30.766 43.698 -15.587 1.00 45.02 19 LEU C O 1
ATOM 869 N N . THR C 1 23 ? -29.974 41.927 -14.459 1.00 37.96 20 THR C N 1
ATOM 870 C CA . THR C 1 23 ? -31.059 41.924 -13.501 1.00 38.48 20 THR C CA 1
ATOM 871 C C . THR C 1 23 ? -30.985 43.164 -12.630 1.00 45.23 20 THR C C 1
ATOM 872 O O . THR C 1 23 ? -31.985 43.838 -12.416 1.00 48.10 20 THR C O 1
ATOM 876 N N . CYS C 1 24 ? -29.789 43.468 -12.140 1.00 39.64 21 CYS C N 1
ATOM 877 C CA . CYS C 1 24 ? -29.594 44.566 -11.202 1.00 37.61 21 CYS C CA 1
ATOM 878 C C . CYS C 1 24 ? -29.164 45.847 -11.897 1.00 35.94 21 CYS C C 1
ATOM 879 O O . CYS C 1 24 ? -29.127 46.900 -11.274 1.00 40.43 21 CYS C O 1
ATOM 882 N N . GLU C 1 25 ? -28.824 45.751 -13.179 1.00 33.07 22 GLU C N 1
ATOM 883 C CA . GLU C 1 25 ? -28.318 46.890 -13.937 1.00 35.78 22 GLU C CA 1
ATOM 884 C C . GLU C 1 25 ? -27.105 47.544 -13.288 1.00 39.00 22 GLU C C 1
ATOM 885 O O . GLU C 1 25 ? -27.079 48.762 -13.080 1.00 36.79 22 GLU C O 1
ATOM 891 N N . VAL C 1 26 ? -26.091 46.748 -12.966 1.00 32.17 23 VAL C N 1
ATOM 892 C CA . VAL C 1 26 ? -24.875 47.287 -12.383 1.00 26.70 23 VAL C CA 1
ATOM 893 C C . VAL C 1 26 ? -23.692 46.454 -12.875 1.00 27.95 23 VAL C C 1
ATOM 894 O O . VAL C 1 26 ? -23.838 45.248 -13.107 1.00 27.15 23 VAL C O 1
ATOM 898 N N . PRO C 1 27 ? -22.542 47.099 -13.077 1.00 27.61 24 PRO C N 1
ATOM 899 C CA . PRO C 1 27 ? -21.333 46.317 -13.336 1.00 26.69 24 PRO C CA 1
ATOM 900 C C . PRO C 1 27 ? -20.958 45.623 -12.041 1.00 25.10 24 PRO C C 1
ATOM 901 O O . PRO C 1 27 ? -21.191 46.152 -10.945 1.00 26.11 24 PRO C O 1
ATOM 905 N N . THR C 1 28 ? -20.383 44.429 -12.149 1.00 26.46 25 THR C N 1
ATOM 906 C CA . THR C 1 28 ? -20.019 43.672 -10.952 1.00 22.28 25 THR C CA 1
ATOM 907 C C . THR C 1 28 ? -18.917 42.661 -11.352 1.00 22.77 25 THR C C 1
ATOM 908 O O . THR C 1 28 ? -18.329 42.809 -12.403 1.00 21.34 25 THR C O 1
ATOM 912 N N . CYS C 1 29 ? -18.634 41.653 -10.538 1.00 26.49 26 CYS C N 1
ATOM 913 C CA . CYS C 1 29 ? -17.550 40.744 -10.897 1.00 23.59 26 CYS C CA 1
ATOM 914 C C . CYS C 1 29 ? -18.050 39.318 -10.991 1.00 21.84 26 CYS C C 1
ATOM 915 O O . CYS C 1 29 ? -19.095 38.966 -10.446 1.00 19.59 26 CYS C O 1
ATOM 918 N N . SER C 1 30 ? -17.304 38.482 -11.701 1.00 21.55 27 SER C N 1
ATOM 919 C CA . SER C 1 30 ? -17.781 37.133 -11.924 1.00 20.98 27 SER C CA 1
ATOM 920 C C . SER C 1 30 ? -17.859 36.334 -10.616 1.00 18.32 27 SER C C 1
ATOM 921 O O . SER C 1 30 ? -18.664 35.410 -10.516 1.00 23.85 27 SER C O 1
ATOM 924 N N . MET C 1 31 ? -17.054 36.690 -9.613 1.00 20.77 28 MET C N 1
ATOM 925 C CA . MET C 1 31 ? -17.144 36.001 -8.319 1.00 25.90 28 MET C CA 1
ATOM 926 C C . MET C 1 31 ? -18.447 36.329 -7.581 1.00 26.25 28 MET C C 1
ATOM 927 O O . MET C 1 31 ? -18.990 35.491 -6.869 1.00 24.47 28 MET C O 1
ATOM 932 N N . CYS C 1 32 ? -18.968 37.536 -7.774 1.00 25.86 29 CYS C N 1
ATOM 933 C CA . CYS C 1 32 ? -20.296 37.862 -7.255 1.00 24.61 29 CYS C CA 1
ATOM 934 C C . CYS C 1 32 ? -21.391 37.041 -7.907 1.00 25.56 29 CYS C C 1
ATOM 935 O O . CYS C 1 32 ? -22.414 36.749 -7.262 1.00 29.79 29 CYS C O 1
ATOM 938 N N . LYS C 1 33 ? -21.193 36.668 -9.175 1.00 20.61 30 LYS C N 1
ATOM 939 C CA . LYS C 1 33 ? -22.142 35.817 -9.882 1.00 24.01 30 LYS C CA 1
ATOM 940 C C . LYS C 1 33 ? -21.979 34.355 -9.462 1.00 24.41 30 LYS C C 1
ATOM 941 O O . LYS C 1 33 ? -22.960 33.641 -9.239 1.00 27.63 30 LYS C O 1
ATOM 947 N N . VAL C 1 34 ? -20.745 33.891 -9.349 1.00 23.09 31 VAL C N 1
ATOM 948 C CA . VAL C 1 34 ? -20.582 32.484 -9.012 1.00 26.86 31 VAL C CA 1
ATOM 949 C C . VAL C 1 34 ? -21.000 32.160 -7.569 1.00 28.29 31 VAL C C 1
ATOM 950 O O . VAL C 1 34 ? -21.731 31.192 -7.318 1.00 28.98 31 VAL C O 1
ATOM 954 N N . PHE C 1 35 ? -20.541 32.986 -6.635 1.00 26.85 32 PHE C N 1
ATOM 955 C CA . PHE C 1 35 ? -20.695 32.699 -5.214 1.00 26.88 32 PHE C CA 1
ATOM 956 C C . PHE C 1 35 ? -21.512 33.747 -4.450 1.00 37.79 32 PHE C C 1
ATOM 957 O O . PHE C 1 35 ? -22.009 33.457 -3.365 1.00 32.71 32 PHE C O 1
ATOM 965 N N . GLY C 1 36 ? -21.641 34.954 -5.000 1.00 30.08 33 GLY C N 1
ATOM 966 C CA . GLY C 1 36 ? -22.103 36.079 -4.195 1.00 30.59 33 GLY C CA 1
ATOM 967 C C . GLY C 1 36 ? -23.505 36.593 -4.460 1.00 31.55 33 GLY C C 1
ATOM 968 O O . GLY C 1 36 ? -24.397 35.841 -4.849 1.00 32.24 33 GLY C O 1
ATOM 969 N N . ILE C 1 37 ? -23.697 37.898 -4.277 1.00 31.94 34 ILE C N 1
ATOM 970 C CA . ILE C 1 37 ? -25.043 38.477 -4.293 1.00 32.80 34 ILE C CA 1
ATOM 971 C C . ILE C 1 37 ? -25.736 38.443 -5.651 1.00 35.06 34 ILE C C 1
ATOM 972 O O . ILE C 1 37 ? -26.965 38.564 -5.737 1.00 33.87 34 ILE C O 1
ATOM 977 N N . HIS C 1 38 ? -24.982 38.222 -6.728 1.00 30.99 35 HIS C N 1
ATOM 978 C CA . HIS C 1 38 ? -25.619 38.172 -8.041 1.00 28.63 35 HIS C CA 1
ATOM 979 C C . HIS C 1 38 ? -25.820 36.742 -8.578 1.00 27.70 35 HIS C C 1
ATOM 980 O O . HIS C 1 38 ? -26.057 36.532 -9.762 1.00 30.32 35 HIS C O 1
ATOM 987 N N . LYS C 1 39 ? -25.760 35.773 -7.684 1.00 32.26 36 LYS C N 1
ATOM 988 C CA . LYS C 1 39 ? -25.809 34.364 -8.066 1.00 29.85 36 LYS C CA 1
ATOM 989 C C . LYS C 1 39 ? -27.062 34.003 -8.870 1.00 35.19 36 LYS C C 1
ATOM 990 O O . LYS C 1 39 ? -26.996 33.231 -9.832 1.00 37.82 36 LYS C O 1
ATOM 996 N N . ALA C 1 40 ? -28.201 34.577 -8.503 1.00 36.78 37 ALA C N 1
ATOM 997 C CA . ALA C 1 40 ? -29.445 34.284 -9.206 1.00 35.16 37 ALA C CA 1
ATOM 998 C C . ALA C 1 40 ? -29.665 35.108 -10.468 1.00 41.55 37 ALA C C 1
ATOM 999 O O . ALA C 1 40 ? -30.604 34.848 -11.223 1.00 43.09 37 ALA C O 1
ATOM 1001 N N . CYS C 1 41 ? -28.792 36.080 -10.719 1.00 35.95 38 CYS C N 1
ATOM 1002 C CA . CYS C 1 41 ? -29.071 37.085 -11.736 1.00 33.57 38 CYS C CA 1
ATOM 1003 C C . CYS C 1 41 ? -28.749 36.652 -13.150 1.00 38.76 38 CYS C C 1
ATOM 1004 O O . CYS C 1 41 ? -28.041 35.672 -13.364 1.00 39.59 38 CYS C O 1
ATOM 1007 N N . GLU C 1 42 ? -29.306 37.375 -14.121 1.00 39.06 39 GLU C N 1
ATOM 1008 C CA . GLU C 1 42 ? -28.862 37.278 -15.494 1.00 36.30 39 GLU C CA 1
ATOM 1009 C C . GLU C 1 42 ? -27.718 38.250 -15.676 1.00 36.72 39 GLU C C 1
ATOM 1010 O O . GLU C 1 42 ? -27.853 39.436 -15.346 1.00 35.04 39 GLU C O 1
ATOM 1016 N N . VAL C 1 43 ? -26.598 37.760 -16.210 1.00 33.45 40 VAL C N 1
ATOM 1017 C CA . VAL C 1 43 ? -25.405 38.583 -16.371 1.00 27.83 40 VAL C CA 1
ATOM 1018 C C . VAL C 1 43 ? -24.789 38.458 -17.753 1.00 30.82 40 VAL C C 1
ATOM 1019 O O . VAL C 1 43 ? -25.072 37.516 -18.506 1.00 36.80 40 VAL C O 1
ATOM 1023 N N . ALA C 1 44 ? -23.916 39.395 -18.076 1.00 25.58 41 ALA C N 1
ATOM 1024 C CA . ALA C 1 44 ? -23.286 39.406 -19.385 1.00 30.13 41 ALA C CA 1
ATOM 1025 C C . ALA C 1 44 ? -21.860 39.892 -19.247 1.00 27.84 41 ALA C C 1
ATOM 1026 O O . ALA C 1 44 ? -21.540 40.595 -18.301 1.00 28.32 41 ALA C O 1
ATOM 1028 N N . PRO C 1 45 ? -20.986 39.509 -20.185 1.00 30.42 42 PRO C N 1
ATOM 1029 C CA . PRO C 1 45 ? -19.598 39.969 -20.129 1.00 29.28 42 PRO C CA 1
ATOM 1030 C C . PRO C 1 45 ? -19.541 41.438 -20.524 1.00 31.53 42 PRO C C 1
ATOM 1031 O O . PRO C 1 45 ? -20.395 41.904 -21.272 1.00 34.71 42 PRO C O 1
ATOM 1035 N N . LEU C 1 46 ? -18.560 42.163 -20.022 1.00 33.27 43 LEU C N 1
ATOM 1036 C CA . LEU C 1 46 ? -18.345 43.534 -20.459 1.00 38.22 43 LEU C CA 1
ATOM 1037 C C . LEU C 1 46 ? -17.689 43.513 -21.830 1.00 50.07 43 LEU C C 1
ATOM 1038 O O . LEU C 1 46 ? -17.955 44.387 -22.667 1.00 54.20 43 LEU C O 1
ATOM 1043 N N . GLN C 1 47 ? -16.834 42.504 -22.025 1.00 47.51 44 GLN C N 1
ATOM 1044 C CA . GLN C 1 47 ? -16.019 42.269 -23.241 1.00 54.69 44 GLN C CA 1
ATOM 1045 C C . GLN C 1 47 ? -14.535 42.604 -23.041 1.00 59.97 44 GLN C C 1
ATOM 1046 O O . GLN C 1 47 ? -13.739 42.560 -23.988 1.00 64.65 44 GLN C O 1
#

CATH classification: 3.30.160.60

GO terms:
  GO:0061630 ubiquitin protein ligase activity (F, IMP)
  GO:0030018 Z disc (C, IMP)
  GO:0031430 M band (C, IMP)
  GO:0061630 ubiquitin protein ligase activity (F, IDA)
  GO:0045820 negative regulation of glycolytic process (P, IMP)
  GO:0005515 protein binding (F, IPI)
  GO:0005737 cytoplasm (C, IDA)
  GO:0031432 titin binding (F, IDA)

Organism: Homo sapiens (NCBI:txid9606)

Foldseek 3Di:
DDPVPFPAAPVGRVFGQWKAFPQVRGGHGVCCCVPNDCVVTDMGTPDD/DDDDDFPAAPVGRVFGQWKAFPPVRGGHTVCCCVPRDCVPTDMGTPD/DPFDAAPVGRVFGQWKAFPQVGGGHGVCCCVPRDCVVTDMGTPD

InterPro domains:
  IPR000315 B-box-type zinc finger [PF00643] (119-153)
  IPR000315 B-box-type zinc finger [PS50119] (117-159)
  IPR000315 B-box-type zinc finger [SM00336] (117-159)
  IPR001841 Zinc finger, RING-type [PS50089] (23-79)
  IPR001841 Zinc finger, RING-type [SM00184] (23-78)
 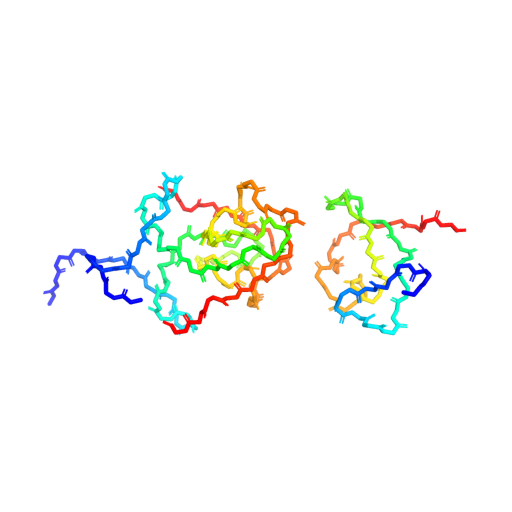 IPR013083 Zinc finger, RING/FYVE/PHD-type [G3DSA:3.30.40.10] (10-112)
  IPR017903 COS domain [PS51262] (267-325)
  IPR017907 Zinc finger, RING-type, conserved site [PS00518] (39-48)
  IPR027370 Zinc finger, RING-type, eukaryotic [PF13445] (23-76)
  IPR042667 E3 ubiquitin-protein ligase TRIM63, RING finger, HC subclass [cd16759] (18-80)
  IPR050617 E3 ubiquitin-protein ligases and FN3/SPRY domain-containing proteins [PTHR24099] (117-287)

Sequence (139 aa):
GAMGSHPMCKEHEDEKINIYCLTCEVPTCSMCKVFGIHKACEVAPLQSGAMGSHPMCKEHEDEKINIYCLTCEVPTCSMCKVFGIHKACEVAPLQGSHPMCKEHEDEKINIYCLTCEVPTCSMCKVFGIHKACEVAPLQ

=== Feature glossary ===
A reading guide for the features in this record.

Start from the sequence.

  · This is the polypeptide sequence — one letter per residue, N-terminus first. Length ranges from a few dozen residues for small domains to over a thousand for large multi-domain proteins.

Fold it, and you get atomic coordinates and the backbone conformation that goes with them.

  · Structure coordinates are given as an mmCIF _atom_site loop: one row per atom with element, residue name, chain id, sequence number, and x/y/z position in Å. Only the four main-chain atoms per residue are included here; side chains are omitted to keep the record compact.

  · Backbone dihedral angles. Every residue except chain termini has a φ (preceding-C → N → Cα → C) and a ψ (N → Cα → C → next-N). They are reported in degrees following the IUPAC sign convention. Secondary structure is essentially a statement about which (φ, ψ) basin each residue occupies.

  · The SS8 string is DSSP's per-residue secondary-structure call. α-helix (H) means an i→i+4 H-bond ladder; β-strand (E) means the residue participates in a β-sheet; 3₁₀ (G) and π (I) are tighter and wider helices; T/S are turns/bends; '-' is loop.

  · SS3 is a coarse helix/strand/coil call (letters a/b/c) made by the P-SEA algorithm from inter-Cα distances and dihedrals. It is less detailed than DSSP but needs only Cα positions.

Summarize the fold with a handful of shape descriptors and a per-residue structural alphabet.

  · Radius of gyration (Rg) is the root-mean-square distance of Cα atoms from their centroid — a single number for overall size and compactness. A globular domain of N residues has Rg ≈ 2.2·N^0.38 Å; an extended or disordered chain has a much larger Rg. The Cα contact count is the number of residue pairs whose Cα atoms are within 8 Å and are more than four positions apart in sequence — a standard proxy for tertiary packing density. The bounding box is the smallest axis-aligned box enclosing all Cα atoms.

  · The Foldseek 3Di string encodes local tertiary geometry as a 20-letter alphabet — one character per residue — derived from the relative positions of nearby Cα atoms. Unlike the amino-acid sequence, 3Di is a direct function of the 3D structure, so two proteins with the same fold have similar 3Di strings even at low sequence identity.

  · Solvent-accessible surface area (SASA) is the area in Å² traced out by the centre of a 1.4 Å probe sphere (a water molecule) rolled over the protein's van der Waals surface (Shrake–Rupley / Lee–Richards construction). Buried residues have near-zero SASA; fully exposed residues can exceed 200 Å². The total SASA scales roughly with the number of surface residues.

Ask how reliable the model is.

  · pLDDT (predicted Local Distance Difference Test) is AlphaFold's per-residue confidence score, ranging from 0 to 100. Values above 90 indicate high confidence (typically well-packed cores); 70–90 is confident; 50–70 low confidence; below 50 usually means the region is disordered or the prediction is unreliable there. AlphaFold stores pLDDT in the mmCIF B-factor column.

  · B-factor (Debye–Waller factor) reflects atomic displacement in the crystal lattice. It is an experimental observable (units Å²), not a prediction; low values mean the atom is pinned down, high values mean it moves or is heterogeneous across the crystal.

  · Predicted Aligned Error (PAE) is an AlphaFold confidence matrix: entry (i, j) is the expected error in the position of residue j, in ångströms, when the prediction is superimposed on the true structure at residue i. Low PAE within a block of residues means that block is internally rigid and well-predicted; high PAE between two blocks means their relative placement is uncertain even if each block individually is confident.

Place it in context: what it resembles, what it is annotated as, and how it looks.

  · Nearest PDB neighbors are the top structural matches found by Foldseek when searching this structure against the entire Protein Data Bank. Each hit reports a TM-score (0 to 1; >0.5 almost always implies the same fold) and an E-value. These are *structural* homologs — they may share no detectable sequence similarity.

  · Functional annotations link the protein to curated databases. InterPro entries identify conserved domains and families by matching the sequence against member-database signatures (Pfam, PROSITE, CDD, …). Gene Ontology (GO) terms describe molecular function, biological process, and cellular component in a controlled vocabulary. CATH places the structure in a hierarchical fold classification (Class/Architecture/Topology/Homologous-superfamily). The organism is the source species.

  · Three diagnostic plots accompany the record. The Cα contact map visualizes the tertiary structure as a 2D adjacency matrix (8 Å cutoff, sequence-local contacts suppressed). The Ramachandran plot shows the distribution of backbone (φ, ψ) torsions, with points in the α and β basins reflecting secondary structure content. The PAE plot shows AlphaFold's inter-residue confidence as a color matrix.

  · Six rendered views show the 3D structure from the faces of a cube — i.e. along ±x, ±y, ±z. Rendering representation is drawn randomly per protein from cartoon (secondary-structure ribbons), sticks (backbone bonds), or molecular surface; coloring is either N→C rainbow (blue at the N-terminus through red at the C-terminus) or one color per chain.